Protein AF-A0A119CWR3-F1 (afdb_monomer_lite)

Sequence (182 aa):
MAMMLDLKPLQSQLKTSDAVILSRTDEEKAAHLTSKVGTGVNSVVMDWLDEPEPRQKWLYDWSHRRLGWGSSKIPPFILNKLALAAANAMARQRLARGLGLLGQGNVVVTDRLHAIILSWLGETPVFFVDNNYNKLSNFVASWLDNTPDLVHCANFSEALERAGEKMAPDSNAIPRQISTCP

Foldseek 3Di:
DLPPPPDDQLLPDAAQFAEEEEFDPDPQTQDDPPPDPPDPGGYDYDYLPPDDDDPLVVQLVVLVVLLVPPPRPDPNVVSVVSNVVSVVSSVVVSLVVLSVSLSNHQAYEYQDQVSLVSCVSSVRQYEYAYTPVCPNVVVCVVPVPPPPSYHYDPDSSRSVVVSVVVSPPPPPPDPPPPPPDD

Structure (mmCIF, N/CA/C/O backbone):
data_AF-A0A119CWR3-F1
#
_entry.id   AF-A0A119CWR3-F1
#
loop_
_atom_site.group_PDB
_atom_site.id
_atom_site.type_symbol
_atom_site.label_atom_id
_atom_site.label_alt_id
_atom_site.label_comp_id
_atom_site.label_asym_id
_atom_site.label_entity_id
_atom_site.label_seq_id
_atom_site.pdbx_PDB_ins_code
_atom_site.Cartn_x
_atom_site.Cartn_y
_atom_site.Cartn_z
_atom_site.occupancy
_atom_site.B_iso_or_equiv
_atom_site.auth_seq_id
_atom_site.auth_comp_id
_atom_site.auth_asym_id
_atom_site.auth_atom_id
_atom_site.pdbx_PDB_model_num
ATOM 1 N N . MET A 1 1 ? -11.753 11.133 -5.835 1.00 42.25 1 MET A N 1
ATOM 2 C CA . MET A 1 1 ? -10.362 11.205 -6.358 1.00 42.25 1 MET A CA 1
ATOM 3 C C . MET A 1 1 ? -9.853 9.881 -6.955 1.00 42.25 1 MET A C 1
ATOM 5 O O . MET A 1 1 ? -8.756 9.871 -7.499 1.00 42.25 1 MET A O 1
ATOM 9 N N . ALA A 1 2 ? -10.648 8.800 -6.972 1.00 37.88 2 ALA A N 1
ATOM 10 C CA . ALA A 1 2 ? -10.278 7.497 -7.548 1.00 37.88 2 ALA A CA 1
ATOM 11 C C . ALA A 1 2 ? -10.056 7.469 -9.084 1.00 37.88 2 ALA A C 1
ATOM 13 O O . ALA A 1 2 ? -9.539 6.492 -9.618 1.00 37.88 2 ALA A O 1
ATOM 14 N N . MET A 1 3 ? -10.398 8.542 -9.812 1.00 34.62 3 MET A N 1
ATOM 15 C CA . MET A 1 3 ? -10.323 8.584 -11.283 1.00 34.62 3 MET A CA 1
ATOM 16 C C . MET A 1 3 ? -8.899 8.609 -11.869 1.00 34.62 3 MET A C 1
ATOM 18 O O . MET A 1 3 ? -8.751 8.393 -13.066 1.00 34.62 3 MET A O 1
ATOM 22 N N . MET A 1 4 ? -7.849 8.863 -11.077 1.00 39.25 4 MET A N 1
ATOM 23 C CA . MET A 1 4 ? -6.503 9.101 -11.629 1.00 39.25 4 MET A CA 1
ATOM 24 C C . MET A 1 4 ? -5.652 7.833 -11.824 1.00 39.25 4 MET A C 1
ATOM 26 O O . MET A 1 4 ? -4.628 7.889 -12.500 1.00 39.25 4 MET A O 1
ATOM 30 N N . LEU A 1 5 ? -6.056 6.686 -11.267 1.00 50.47 5 LEU A N 1
ATOM 31 C CA . LEU A 1 5 ? -5.263 5.446 -11.320 1.00 50.47 5 LEU A CA 1
ATOM 32 C C . LEU A 1 5 ? -6.032 4.225 -11.857 1.00 50.47 5 LEU A C 1
ATOM 34 O O . LEU A 1 5 ? -5.493 3.123 -11.816 1.00 50.47 5 LEU A O 1
ATOM 38 N N . ASP A 1 6 ? -7.260 4.411 -12.360 1.00 54.12 6 ASP A N 1
ATOM 39 C CA . ASP A 1 6 ? -8.172 3.326 -12.785 1.00 54.12 6 ASP A CA 1
ATOM 40 C C . ASP A 1 6 ? -8.224 2.174 -11.760 1.00 54.12 6 ASP A C 1
ATOM 42 O O . ASP A 1 6 ? -8.261 0.981 -12.074 1.00 54.12 6 ASP A O 1
ATOM 46 N N . LEU A 1 7 ? -8.146 2.547 -10.480 1.00 55.16 7 LEU A N 1
ATOM 47 C CA . LEU A 1 7 ? -8.250 1.617 -9.373 1.00 55.16 7 LEU A CA 1
ATOM 48 C C . LEU A 1 7 ? -9.733 1.353 -9.182 1.00 55.16 7 LEU A C 1
ATOM 50 O O . LEU A 1 7 ? -10.480 2.251 -8.790 1.00 55.16 7 LEU A O 1
ATOM 54 N N . LYS A 1 8 ? -10.167 0.114 -9.431 1.00 56.81 8 LYS A N 1
ATOM 55 C CA . LYS A 1 8 ? -11.453 -0.324 -8.886 1.00 56.81 8 LYS A CA 1
ATOM 56 C C . LYS A 1 8 ? -11.408 -0.070 -7.377 1.00 56.81 8 LYS A C 1
ATOM 58 O O . LYS A 1 8 ? -10.441 -0.519 -6.754 1.00 56.81 8 LYS A O 1
ATOM 63 N N . PRO A 1 9 ? -12.400 0.632 -6.798 1.00 56.09 9 PRO A N 1
ATOM 64 C CA . PRO A 1 9 ? -12.434 0.875 -5.364 1.00 56.09 9 PRO A CA 1
ATOM 65 C C . PRO A 1 9 ? -12.245 -0.453 -4.641 1.00 56.09 9 PRO A C 1
ATOM 67 O O . PRO A 1 9 ? -12.913 -1.431 -4.988 1.00 56.09 9 PRO A O 1
ATOM 70 N N . LEU A 1 10 ? -11.340 -0.515 -3.666 1.00 59.47 10 LEU A N 1
ATOM 71 C CA . LEU A 1 10 ? -11.119 -1.742 -2.893 1.00 59.47 10 LEU A CA 1
ATOM 72 C C . LEU A 1 10 ? -12.418 -2.178 -2.204 1.00 59.47 10 LEU A C 1
ATOM 74 O O . LEU A 1 10 ? -12.726 -3.364 -2.158 1.00 59.47 10 LEU A O 1
ATOM 78 N N . GLN A 1 11 ? -13.256 -1.208 -1.824 1.00 56.28 11 GLN A N 1
ATOM 79 C CA . GLN A 1 11 ? -14.615 -1.442 -1.338 1.00 56.28 11 GLN A CA 1
ATOM 80 C C . GLN A 1 11 ? -15.508 -2.261 -2.291 1.00 56.28 11 GLN A C 1
ATOM 82 O O . GLN A 1 11 ? -16.433 -2.918 -1.824 1.00 56.28 11 GLN A O 1
ATOM 87 N N . SER A 1 12 ? -15.255 -2.227 -3.606 1.00 52.88 12 SER A N 1
ATOM 88 C CA . SER A 1 12 ? -16.050 -2.936 -4.623 1.00 52.88 12 SER A CA 1
ATOM 89 C C . SER A 1 12 ? -15.647 -4.402 -4.826 1.00 52.88 12 SER A C 1
ATOM 91 O O . SER A 1 12 ? -16.296 -5.113 -5.596 1.00 52.88 12 SER A O 1
ATOM 93 N N . GLN A 1 13 ? -14.573 -4.865 -4.177 1.00 64.00 13 GLN A N 1
ATOM 94 C CA . GLN A 1 13 ? -14.142 -6.261 -4.242 1.00 64.00 13 GLN A CA 1
ATOM 95 C C . GLN A 1 13 ? -14.932 -7.130 -3.251 1.00 64.00 13 GLN A C 1
ATOM 97 O O . GLN A 1 13 ? -15.384 -6.657 -2.211 1.00 64.00 13 GLN A O 1
ATOM 102 N N . LEU A 1 14 ? -15.126 -8.412 -3.589 1.00 56.09 14 LEU A N 1
ATOM 103 C CA . LEU A 1 14 ? -15.726 -9.399 -2.686 1.00 56.09 14 LEU A CA 1
ATOM 104 C C . LEU A 1 14 ? -14.810 -9.570 -1.475 1.00 56.09 14 LEU A C 1
ATOM 106 O O . LEU A 1 14 ? -13.727 -10.144 -1.584 1.00 56.09 14 LEU A O 1
ATOM 110 N N . LYS A 1 15 ? -15.261 -9.060 -0.333 1.00 70.81 15 LYS A N 1
ATOM 111 C CA . LYS A 1 15 ? -14.508 -9.106 0.914 1.00 70.81 15 LYS A CA 1
ATOM 112 C C . LYS A 1 15 ? -14.655 -10.487 1.534 1.00 70.81 15 LYS A C 1
ATOM 114 O O . LYS A 1 15 ? -15.760 -10.924 1.846 1.00 70.81 15 LYS A O 1
ATOM 119 N N . THR A 1 16 ? -13.541 -11.192 1.653 1.00 66.81 16 THR A N 1
ATOM 120 C CA . THR A 1 16 ? -13.471 -12.553 2.204 1.00 66.81 16 THR A CA 1
ATOM 121 C C . THR A 1 16 ? -13.120 -12.563 3.687 1.00 66.81 16 THR A C 1
ATOM 123 O O . THR A 1 16 ? -13.246 -13.598 4.341 1.00 66.81 16 THR A O 1
ATOM 126 N N . SER A 1 17 ? -12.656 -11.432 4.213 1.00 66.12 17 SER A N 1
ATOM 127 C CA . SER A 1 17 ? -12.153 -11.294 5.572 1.00 66.12 17 SER A CA 1
ATOM 128 C C . SER A 1 17 ? -12.621 -9.976 6.167 1.00 66.12 17 SER A C 1
ATOM 130 O O . SER A 1 17 ? -12.867 -8.997 5.460 1.00 66.12 17 SER A O 1
ATOM 132 N N . ASP A 1 18 ? -12.723 -9.942 7.486 1.00 70.06 18 ASP A N 1
ATOM 133 C CA . ASP A 1 18 ? -13.089 -8.727 8.187 1.00 70.06 18 ASP A CA 1
ATOM 134 C C . ASP A 1 18 ? -11.873 -7.797 8.193 1.00 70.06 18 ASP A C 1
ATOM 136 O O . ASP A 1 18 ? -11.901 -6.742 7.560 1.00 70.06 18 ASP A O 1
ATOM 140 N N . ALA A 1 19 ? -10.755 -8.211 8.790 1.00 71.50 19 ALA A N 1
ATOM 141 C CA . ALA A 1 19 ? -9.544 -7.393 8.871 1.00 71.50 19 ALA A CA 1
ATOM 142 C C . ALA A 1 19 ? -8.379 -8.000 8.078 1.00 71.50 19 ALA A C 1
ATOM 144 O O . ALA A 1 19 ? -8.057 -9.179 8.234 1.00 71.50 19 ALA A O 1
ATOM 145 N N . VAL A 1 20 ? -7.696 -7.178 7.277 1.00 74.06 20 VAL A N 1
ATOM 146 C CA . VAL A 1 20 ? -6.404 -7.543 6.676 1.00 74.06 20 VAL A CA 1
ATOM 147 C C . VAL A 1 20 ? -5.291 -6.899 7.488 1.00 74.06 20 VAL A C 1
ATOM 149 O O . VAL A 1 20 ? -5.207 -5.675 7.587 1.00 74.06 20 VAL A O 1
ATOM 152 N N . ILE A 1 21 ? -4.435 -7.736 8.070 1.00 75.25 21 ILE A N 1
ATOM 153 C CA . ILE A 1 21 ? -3.296 -7.307 8.877 1.00 75.25 21 ILE A CA 1
ATOM 154 C C . ILE A 1 21 ? -2.047 -7.452 8.025 1.00 75.25 21 ILE A C 1
ATOM 156 O O . ILE A 1 21 ? -1.612 -8.564 7.721 1.00 75.25 21 ILE A O 1
ATOM 160 N N . LEU A 1 22 ? -1.459 -6.317 7.663 1.00 74.38 22 LEU A N 1
ATOM 161 C CA . LEU A 1 22 ? -0.238 -6.265 6.880 1.00 74.38 22 LEU A CA 1
ATOM 162 C C . LEU A 1 22 ? 0.895 -5.693 7.729 1.00 74.38 22 LEU A C 1
ATOM 164 O O . LEU A 1 22 ? 1.093 -4.478 7.785 1.00 74.38 22 LEU A O 1
ATOM 168 N N . SER A 1 23 ? 1.607 -6.592 8.406 1.00 70.25 23 SER A N 1
ATOM 169 C CA . SER A 1 23 ? 2.742 -6.271 9.277 1.00 70.25 23 SER A CA 1
ATOM 170 C C . SER A 1 23 ? 4.060 -6.696 8.648 1.00 70.25 23 SER A C 1
ATOM 172 O O . SER A 1 23 ? 4.126 -7.740 7.994 1.00 70.25 23 SER A O 1
ATOM 174 N N . ARG A 1 24 ? 5.134 -5.962 8.925 1.00 66.44 24 ARG A N 1
ATOM 175 C CA . ARG A 1 24 ? 6.488 -6.419 8.600 1.00 66.44 24 ARG A CA 1
ATOM 176 C C . ARG A 1 24 ? 6.915 -7.625 9.445 1.00 66.44 24 ARG A C 1
ATOM 178 O O . ARG A 1 24 ? 6.521 -7.775 10.604 1.00 66.44 24 ARG A O 1
ATOM 185 N N . THR A 1 25 ? 7.736 -8.486 8.849 1.00 55.97 25 THR A N 1
ATOM 186 C CA . THR A 1 25 ? 8.348 -9.661 9.495 1.00 55.97 25 THR A CA 1
ATOM 187 C C . THR A 1 25 ? 9.816 -9.443 9.882 1.00 55.97 25 THR A C 1
ATOM 189 O O . THR A 1 25 ? 10.363 -10.260 10.618 1.00 55.97 25 THR A O 1
ATOM 192 N N . ASP A 1 26 ? 10.439 -8.350 9.429 1.00 51.78 26 ASP A N 1
ATOM 193 C CA . ASP A 1 26 ? 11.846 -8.001 9.663 1.00 51.78 26 ASP A CA 1
ATOM 194 C C . ASP A 1 26 ? 12.054 -7.099 10.901 1.00 51.78 26 ASP A C 1
ATOM 196 O O . ASP A 1 26 ? 11.101 -6.724 11.581 1.00 51.78 26 ASP A O 1
ATOM 200 N N . GLU A 1 27 ? 13.309 -6.752 11.223 1.00 42.84 27 GLU A N 1
ATOM 201 C CA . GLU A 1 27 ? 13.675 -5.992 12.439 1.00 42.84 27 GLU A CA 1
ATOM 202 C C . GLU A 1 27 ? 13.089 -4.566 12.514 1.00 42.84 27 GLU A C 1
ATOM 204 O O . GLU A 1 27 ? 13.145 -3.932 13.564 1.00 42.84 27 GLU A O 1
ATOM 209 N N . GLU A 1 28 ? 12.476 -4.061 11.437 1.00 46.62 28 GLU A N 1
ATOM 210 C CA . GLU A 1 28 ? 11.739 -2.786 11.442 1.00 46.62 28 GLU A CA 1
ATOM 211 C C . GLU A 1 28 ? 10.270 -2.936 11.902 1.00 46.62 28 GLU A C 1
ATOM 213 O O . GLU A 1 28 ? 9.482 -1.995 11.766 1.00 46.62 28 GLU A O 1
ATOM 218 N N . LYS A 1 29 ? 9.878 -4.104 12.429 1.00 52.78 29 LYS A N 1
ATOM 219 C CA . LYS A 1 29 ? 8.529 -4.380 12.942 1.00 52.78 29 LYS A CA 1
ATOM 220 C C . LYS A 1 29 ? 8.165 -3.469 14.118 1.00 52.78 29 LYS A C 1
ATOM 222 O O . LYS A 1 29 ? 8.897 -3.383 15.099 1.00 52.78 29 LYS A O 1
ATOM 227 N N . ALA A 1 30 ? 6.980 -2.859 14.057 1.00 50.72 30 ALA A N 1
ATOM 228 C CA . ALA A 1 30 ? 6.513 -1.939 15.097 1.00 50.72 30 ALA A CA 1
ATOM 229 C C . ALA A 1 30 ? 6.146 -2.628 16.436 1.00 50.72 30 ALA A C 1
ATOM 231 O O . ALA A 1 30 ? 6.327 -2.030 17.490 1.00 50.72 30 ALA A O 1
ATOM 232 N N . ALA A 1 31 ? 5.669 -3.885 16.427 1.00 52.34 31 ALA A N 1
ATOM 233 C CA . ALA A 1 31 ? 5.480 -4.722 17.626 1.00 52.34 31 ALA A CA 1
ATOM 234 C C . ALA A 1 31 ? 5.195 -6.196 17.261 1.00 52.34 31 ALA A C 1
ATOM 236 O O . ALA A 1 31 ? 4.729 -6.490 16.160 1.00 52.34 31 ALA A O 1
ATOM 237 N N . HIS A 1 32 ? 5.423 -7.143 18.182 1.00 51.72 32 HIS A N 1
ATOM 238 C CA . HIS A 1 32 ? 5.022 -8.544 17.994 1.00 51.72 32 HIS A CA 1
ATOM 239 C C . HIS A 1 32 ? 3.491 -8.670 17.904 1.00 51.72 32 HIS A C 1
ATOM 241 O O . HIS A 1 32 ? 2.779 -8.294 18.829 1.00 51.72 32 HIS A O 1
ATOM 247 N N . LEU A 1 33 ? 2.988 -9.247 16.805 1.00 53.78 33 LEU A N 1
ATOM 248 C CA . LEU A 1 33 ? 1.624 -9.773 16.738 1.00 53.78 33 LEU A CA 1
ATOM 249 C C . LEU A 1 33 ? 1.518 -10.905 17.761 1.00 53.78 33 LEU A C 1
ATOM 251 O O . LEU A 1 33 ? 2.043 -11.996 17.541 1.00 53.78 33 LEU A O 1
ATOM 255 N N . THR A 1 34 ? 0.888 -10.646 18.899 1.00 46.56 34 THR A N 1
ATOM 256 C CA . THR A 1 34 ? 0.562 -11.692 19.864 1.00 46.56 34 THR A CA 1
ATOM 257 C C . THR A 1 34 ? -0.513 -12.561 19.215 1.00 46.56 34 THR A C 1
ATOM 259 O O . THR A 1 34 ? -1.645 -12.118 19.054 1.00 46.56 34 THR A O 1
ATOM 262 N N . SER A 1 35 ? -0.150 -13.772 18.777 1.00 41.69 35 SER A N 1
ATOM 263 C CA . SER A 1 35 ? -0.924 -14.657 17.884 1.00 41.69 35 SER A CA 1
ATOM 264 C C . SER A 1 35 ? -2.310 -15.125 18.362 1.00 41.69 35 SER A C 1
ATOM 266 O O . SER A 1 35 ? -2.819 -16.114 17.845 1.00 41.69 35 SER A O 1
ATOM 268 N N . LYS A 1 36 ? -2.951 -14.469 19.329 1.00 44.88 36 LYS A N 1
ATOM 269 C CA . LYS A 1 36 ? -4.330 -14.744 19.743 1.00 44.88 36 LYS A CA 1
ATOM 270 C C . LYS A 1 36 ? -4.984 -13.469 20.272 1.00 44.88 36 LYS A C 1
ATOM 272 O O . LYS A 1 36 ? -5.146 -13.320 21.479 1.00 44.88 36 LYS A O 1
ATOM 277 N N . VAL A 1 37 ? -5.388 -12.562 19.387 1.00 45.34 37 VAL A N 1
ATOM 278 C CA . VAL A 1 37 ? -6.459 -11.625 19.751 1.00 45.34 37 VAL A CA 1
ATOM 279 C C . VAL A 1 37 ? -7.762 -12.385 19.528 1.00 45.34 37 VAL A C 1
ATOM 281 O O . VAL A 1 37 ? -8.181 -12.614 18.400 1.00 45.34 37 VAL A O 1
ATOM 284 N N . GLY A 1 38 ? -8.326 -12.894 20.623 1.00 42.75 38 GLY A N 1
ATOM 285 C CA . GLY A 1 38 ? -9.584 -13.639 20.665 1.00 42.75 38 GLY A CA 1
ATOM 286 C C . GLY A 1 38 ? -10.808 -12.747 20.475 1.00 42.75 38 GLY A C 1
ATOM 287 O O . GLY A 1 38 ? -11.730 -12.797 21.282 1.00 42.75 38 GLY A O 1
ATOM 288 N N . THR A 1 39 ? -10.820 -11.920 19.436 1.00 46.00 39 THR A N 1
ATOM 289 C CA . THR A 1 39 ? -12.020 -11.218 18.981 1.00 46.00 39 THR A CA 1
ATOM 290 C C . THR A 1 39 ? -12.606 -12.035 17.833 1.00 46.00 39 THR A C 1
ATOM 292 O O . THR A 1 39 ? -11.864 -12.573 17.018 1.00 46.00 39 THR A O 1
ATOM 295 N N . GLY A 1 40 ? -13.928 -12.210 17.778 1.00 51.81 40 GLY A N 1
ATOM 296 C CA . GLY A 1 40 ? -14.629 -13.010 16.757 1.00 51.81 40 GLY A CA 1
ATOM 297 C C . GLY A 1 40 ? -14.575 -12.434 15.333 1.00 51.81 40 GLY A C 1
ATOM 298 O O . GLY A 1 40 ? -15.556 -12.532 14.608 1.00 51.81 40 GLY A O 1
ATOM 299 N N . VAL A 1 41 ? -13.460 -11.805 14.962 1.00 57.03 41 VAL A N 1
ATOM 300 C CA . VAL A 1 41 ? -13.186 -11.107 13.707 1.00 57.03 41 VAL A CA 1
ATOM 301 C C . VAL A 1 41 ? -12.320 -12.017 12.840 1.00 57.03 41 VAL A C 1
ATOM 303 O O . VAL A 1 41 ? -11.226 -12.422 13.244 1.00 57.03 41 VAL A O 1
ATOM 306 N N . ASN A 1 42 ? -12.791 -12.348 11.637 1.00 66.50 42 ASN A N 1
ATOM 307 C CA . ASN A 1 42 ? -12.038 -13.166 10.693 1.00 66.50 42 ASN A CA 1
ATOM 308 C C . ASN A 1 42 ? -10.882 -12.335 10.111 1.00 66.50 42 ASN A C 1
ATOM 310 O O . ASN A 1 42 ? -11.071 -11.564 9.168 1.00 66.50 42 ASN A O 1
ATOM 314 N N . SER A 1 43 ? -9.696 -12.444 10.714 1.00 63.09 43 SER A N 1
ATOM 315 C CA . SER A 1 43 ? -8.513 -11.669 10.333 1.00 63.09 43 SER A CA 1
ATOM 316 C C . SER A 1 43 ? -7.504 -12.502 9.546 1.00 63.09 43 SER A C 1
ATOM 318 O O . SER A 1 43 ? -7.221 -13.652 9.885 1.00 63.09 43 SER A O 1
ATOM 320 N N . VAL A 1 44 ? -6.935 -11.910 8.493 1.00 67.94 44 VAL A N 1
ATOM 321 C CA . VAL A 1 44 ? -5.859 -12.524 7.704 1.00 67.94 44 VAL A CA 1
ATOM 322 C C . VAL A 1 44 ? -4.577 -11.737 7.921 1.00 67.94 44 VAL A C 1
ATOM 324 O O . VAL A 1 44 ? -4.484 -10.566 7.551 1.00 67.94 44 VAL A O 1
ATOM 327 N N . VAL A 1 45 ? -3.584 -12.392 8.524 1.00 68.62 45 VAL A N 1
ATOM 328 C CA . VAL A 1 45 ? -2.219 -11.868 8.641 1.00 68.62 45 VAL A CA 1
ATOM 329 C C . VAL A 1 45 ? -1.455 -12.235 7.380 1.00 68.62 45 VAL A C 1
ATOM 331 O O . VAL A 1 45 ? -1.384 -13.407 7.013 1.00 68.62 45 VAL A O 1
ATOM 334 N N . MET A 1 46 ? -0.875 -11.239 6.722 1.00 68.56 46 MET A N 1
ATOM 335 C CA . MET A 1 46 ? -0.133 -11.436 5.484 1.00 68.56 46 MET A CA 1
ATOM 336 C C . MET A 1 46 ? 1.077 -10.507 5.407 1.00 68.56 46 MET A C 1
ATOM 338 O O . MET A 1 46 ? 1.022 -9.353 5.829 1.00 68.56 46 MET A O 1
ATOM 342 N N . ASP A 1 47 ? 2.173 -11.018 4.842 1.00 69.69 47 ASP A N 1
ATOM 343 C CA . ASP A 1 47 ? 3.358 -10.225 4.530 1.00 69.69 47 ASP A CA 1
ATOM 344 C C . ASP A 1 47 ? 3.439 -9.962 3.020 1.00 69.69 47 ASP A C 1
ATOM 346 O O . ASP A 1 47 ? 3.248 -10.845 2.183 1.00 69.69 47 ASP A O 1
ATOM 350 N N . TRP A 1 48 ? 3.743 -8.718 2.659 1.00 67.56 48 TRP A N 1
ATOM 351 C CA . TRP A 1 48 ? 3.900 -8.300 1.268 1.00 67.56 48 TRP A CA 1
ATOM 352 C C . TRP A 1 48 ? 5.144 -8.918 0.610 1.00 67.56 48 TRP A C 1
ATOM 354 O O . TRP A 1 48 ? 5.185 -9.018 -0.618 1.00 67.56 48 TRP A O 1
ATOM 364 N N . LEU A 1 49 ? 6.154 -9.301 1.404 1.00 60.91 49 LEU A N 1
ATOM 365 C CA . LEU A 1 49 ? 7.457 -9.786 0.926 1.00 60.91 49 LEU A CA 1
ATOM 366 C C . LEU A 1 49 ? 7.436 -11.194 0.319 1.00 60.91 49 LEU A C 1
ATOM 368 O O . LEU A 1 49 ? 8.309 -11.489 -0.495 1.00 60.91 49 LEU A O 1
ATOM 372 N N . ASP A 1 50 ? 6.434 -12.022 0.621 1.00 62.75 50 ASP A N 1
ATOM 373 C CA . ASP A 1 50 ? 6.287 -13.338 -0.009 1.00 62.75 50 ASP A CA 1
ATOM 374 C C . ASP A 1 50 ? 5.789 -13.174 -1.453 1.00 62.75 50 ASP A C 1
ATOM 376 O O . ASP A 1 50 ? 4.591 -13.248 -1.737 1.00 62.75 50 ASP A O 1
ATOM 380 N N . GLU A 1 51 ? 6.690 -12.851 -2.386 1.00 63.31 51 GLU A N 1
ATOM 381 C CA . GLU A 1 51 ? 6.405 -12.675 -3.814 1.00 63.31 51 GLU A CA 1
ATOM 382 C C . GLU A 1 51 ? 6.770 -13.937 -4.622 1.00 63.31 51 GLU A C 1
ATOM 384 O O . GLU A 1 51 ? 7.936 -14.329 -4.651 1.00 63.31 51 GLU A O 1
ATOM 389 N N . PRO A 1 52 ? 5.816 -14.567 -5.339 1.00 64.25 52 PRO A N 1
ATOM 390 C CA . PRO A 1 52 ? 6.160 -15.558 -6.345 1.00 64.25 52 PRO A CA 1
ATOM 391 C C . PRO A 1 52 ? 6.835 -14.860 -7.528 1.00 64.25 52 PRO A C 1
ATOM 393 O O . PRO A 1 52 ? 6.393 -13.798 -7.967 1.00 64.25 52 PRO A O 1
ATOM 396 N N . GLU A 1 53 ? 7.885 -15.485 -8.060 1.00 66.50 53 GLU A N 1
ATOM 397 C CA . GLU A 1 53 ? 8.714 -14.941 -9.137 1.00 66.50 53 GLU A CA 1
ATOM 398 C C . GLU A 1 53 ? 7.876 -14.307 -10.275 1.00 66.50 53 GLU A C 1
ATOM 400 O O . GLU A 1 53 ? 7.059 -14.998 -10.902 1.00 66.50 53 GLU A O 1
ATOM 405 N N . PRO A 1 54 ? 8.039 -12.997 -10.567 1.00 67.38 54 PRO A N 1
ATOM 406 C CA . PRO A 1 54 ? 7.268 -12.324 -11.606 1.00 67.38 54 PRO A CA 1
ATOM 407 C C . PRO A 1 54 ? 7.477 -12.979 -12.972 1.00 67.38 54 PRO A C 1
ATOM 409 O O . PRO A 1 54 ? 8.607 -13.255 -13.382 1.00 67.38 54 PRO A O 1
ATOM 412 N N . ARG A 1 55 ? 6.397 -13.146 -13.747 1.00 69.00 55 ARG A N 1
ATOM 413 C CA . ARG A 1 55 ? 6.449 -13.844 -15.048 1.00 69.00 55 ARG A CA 1
ATOM 414 C C . ARG A 1 55 ? 7.414 -13.199 -16.044 1.00 69.00 55 ARG A C 1
ATOM 416 O O . ARG A 1 55 ? 7.922 -13.895 -16.916 1.00 69.00 55 ARG A O 1
ATOM 423 N N . GLN A 1 56 ? 7.652 -11.888 -15.944 1.00 75.19 56 GLN A N 1
ATOM 424 C CA . GLN A 1 56 ? 8.560 -11.155 -16.836 1.00 75.19 56 GLN A CA 1
ATOM 425 C C . GLN A 1 56 ? 9.958 -10.906 -16.246 1.00 75.19 56 GLN A C 1
ATOM 427 O O . GLN A 1 56 ? 10.765 -10.243 -16.901 1.00 75.19 56 GLN A O 1
ATOM 432 N N . LYS A 1 57 ? 10.285 -11.442 -15.059 1.00 76.31 57 LYS A N 1
ATOM 433 C CA . LYS A 1 57 ? 11.610 -11.255 -14.441 1.00 76.31 57 LYS A CA 1
ATOM 434 C C . LYS A 1 57 ? 12.734 -11.768 -15.340 1.00 76.31 57 LYS A C 1
ATOM 436 O O . LYS A 1 57 ? 13.715 -11.066 -15.552 1.00 76.31 57 LYS A O 1
ATOM 441 N N . TRP A 1 58 ? 12.530 -12.921 -15.981 1.00 79.31 58 TRP A N 1
ATOM 442 C CA . TRP A 1 58 ? 13.496 -13.481 -16.932 1.00 79.31 58 TRP A CA 1
ATOM 443 C C . TRP A 1 58 ? 13.821 -12.516 -18.085 1.00 79.31 58 TRP A C 1
ATOM 445 O O . TRP A 1 58 ? 14.963 -12.458 -18.531 1.00 79.31 58 TRP A O 1
ATOM 455 N N . LEU A 1 59 ? 12.834 -11.745 -18.564 1.00 73.81 59 LEU A N 1
ATOM 456 C CA . LEU A 1 59 ? 13.002 -10.802 -19.670 1.00 73.81 59 LEU A CA 1
ATOM 457 C C . LEU A 1 59 ? 13.761 -9.552 -19.211 1.00 73.81 59 LEU A C 1
ATOM 459 O O . LEU A 1 59 ? 14.632 -9.055 -19.929 1.00 73.81 59 LEU A O 1
ATOM 463 N N . TYR A 1 60 ? 13.460 -9.074 -18.001 1.00 78.31 60 TYR A N 1
ATOM 464 C CA . TYR A 1 60 ? 14.201 -7.994 -17.356 1.00 78.31 60 TYR A CA 1
ATOM 465 C C . TYR A 1 60 ? 15.675 -8.382 -17.152 1.00 78.31 60 TYR A C 1
ATOM 467 O O . TYR A 1 60 ? 16.560 -7.672 -17.637 1.00 78.31 60 TYR A O 1
ATOM 475 N N . ASP A 1 61 ? 15.937 -9.551 -16.565 1.00 79.88 61 ASP A N 1
ATOM 476 C CA . ASP A 1 61 ? 17.288 -10.061 -16.306 1.00 79.88 61 ASP A CA 1
ATOM 477 C C . ASP A 1 61 ? 18.065 -10.320 -17.605 1.00 79.88 61 ASP A C 1
ATOM 479 O O . ASP A 1 61 ? 19.238 -9.957 -17.726 1.00 79.88 61 ASP A O 1
ATOM 483 N N . TRP A 1 62 ? 17.407 -10.894 -18.619 1.00 81.25 62 TRP A N 1
ATOM 484 C CA . TRP A 1 62 ? 17.995 -11.115 -19.942 1.00 81.25 62 TRP A CA 1
ATOM 485 C C . TRP A 1 62 ? 18.409 -9.800 -20.617 1.00 81.25 62 TRP A C 1
ATOM 487 O O . TRP A 1 62 ? 19.513 -9.705 -21.164 1.00 81.25 62 TRP A O 1
ATOM 497 N N . SER A 1 63 ? 17.552 -8.774 -20.554 1.00 71.75 63 SER A N 1
ATOM 498 C CA . SER A 1 63 ? 17.821 -7.468 -21.168 1.00 71.75 63 SER A CA 1
ATOM 499 C C . SER A 1 63 ? 18.988 -6.736 -20.494 1.00 71.75 63 SER A C 1
ATOM 501 O O . SER A 1 63 ? 19.887 -6.263 -21.192 1.00 71.75 63 SER A O 1
ATOM 503 N N . HIS A 1 64 ? 19.04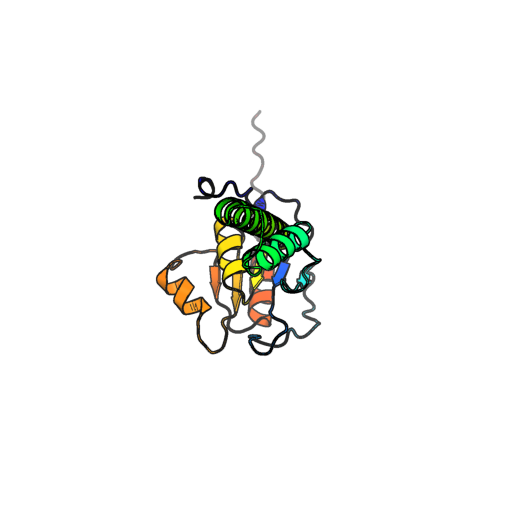5 -6.732 -19.156 1.00 74.62 64 HIS A N 1
ATOM 504 C CA . HIS A 1 64 ? 20.142 -6.128 -18.393 1.00 74.62 64 HIS A CA 1
ATOM 505 C C . HIS A 1 64 ? 21.462 -6.872 -18.597 1.00 74.62 64 HIS A C 1
ATOM 507 O O . HIS A 1 64 ? 22.498 -6.245 -18.822 1.00 74.62 64 HIS A O 1
ATOM 513 N N . ARG A 1 65 ? 21.435 -8.211 -18.609 1.00 78.75 65 ARG A N 1
ATOM 514 C CA . ARG A 1 65 ? 22.635 -9.018 -18.862 1.00 78.75 65 ARG A CA 1
ATOM 515 C C . ARG A 1 65 ? 23.222 -8.747 -20.252 1.00 78.75 65 ARG A C 1
ATOM 517 O O . ARG A 1 65 ? 24.440 -8.722 -20.400 1.00 78.75 65 ARG A O 1
ATOM 524 N N . ARG A 1 66 ? 22.384 -8.499 -21.266 1.00 75.31 66 ARG A N 1
ATOM 525 C CA . ARG A 1 66 ? 22.854 -8.122 -22.611 1.00 75.31 66 ARG A CA 1
ATOM 526 C C . ARG A 1 66 ? 23.319 -6.675 -22.729 1.00 75.31 66 ARG A C 1
ATOM 528 O O . ARG A 1 66 ? 24.253 -6.437 -23.490 1.00 75.31 66 ARG A O 1
ATOM 535 N N . LEU A 1 67 ? 22.710 -5.740 -22.001 1.00 73.62 67 LEU A N 1
ATOM 536 C CA . LEU A 1 67 ? 23.186 -4.354 -21.917 1.00 73.62 67 LEU A CA 1
ATOM 537 C C . LEU A 1 67 ? 24.602 -4.278 -21.330 1.00 73.62 67 LEU A C 1
ATOM 539 O O . LEU A 1 67 ? 25.411 -3.489 -21.803 1.00 73.62 67 LEU A O 1
ATOM 543 N N . GLY A 1 68 ? 24.918 -5.138 -20.355 1.00 69.56 68 GLY A N 1
ATOM 544 C CA . GLY A 1 68 ? 26.263 -5.253 -19.781 1.00 69.56 68 GLY A CA 1
ATOM 545 C C . GLY A 1 68 ? 27.303 -5.898 -20.708 1.00 69.56 68 GLY A C 1
ATOM 546 O O . GLY A 1 68 ? 28.502 -5.771 -20.470 1.00 69.56 68 GLY A O 1
ATOM 547 N N . TRP A 1 69 ? 26.876 -6.565 -21.785 1.00 72.25 69 TRP A N 1
ATOM 548 C CA . TRP A 1 69 ? 27.782 -7.123 -22.788 1.00 72.25 69 TRP A CA 1
ATOM 549 C C . TRP A 1 69 ? 28.067 -6.074 -23.867 1.00 72.25 69 TRP A C 1
ATOM 551 O O . TRP A 1 69 ? 27.261 -5.865 -24.774 1.00 72.25 69 TRP A O 1
ATOM 561 N N . GLY A 1 70 ? 29.256 -5.464 -23.825 1.00 59.19 70 GLY A N 1
ATOM 562 C CA . GLY A 1 70 ? 29.715 -4.448 -24.790 1.00 59.19 70 GLY A CA 1
ATOM 563 C C . GLY A 1 70 ? 29.820 -4.901 -26.261 1.00 59.19 70 GLY A C 1
ATOM 564 O O . GLY A 1 70 ? 30.275 -4.135 -27.100 1.00 59.19 70 GLY A O 1
ATOM 565 N N . SER A 1 71 ? 29.403 -6.131 -26.585 1.00 61.28 71 SER A N 1
ATOM 566 C CA . SER A 1 71 ? 29.408 -6.739 -27.927 1.00 61.28 71 SER A CA 1
ATOM 567 C C . SER A 1 71 ? 28.002 -7.147 -28.414 1.00 61.28 71 SER A C 1
ATOM 569 O O . SER A 1 71 ? 27.843 -7.829 -29.428 1.00 61.28 71 SER A O 1
ATOM 571 N N . SER A 1 72 ? 26.938 -6.757 -27.705 1.00 66.75 72 SER A N 1
ATOM 572 C CA . SER A 1 72 ? 25.572 -7.075 -28.129 1.00 66.75 72 SER A CA 1
ATOM 573 C C . SER A 1 72 ? 25.261 -6.483 -29.512 1.00 66.75 72 SER A C 1
ATOM 575 O O . SER A 1 72 ? 25.265 -5.272 -29.698 1.00 66.75 72 SER A O 1
ATOM 577 N N . LYS A 1 73 ? 24.894 -7.339 -30.480 1.00 75.56 73 LYS A N 1
ATOM 578 C CA . LYS A 1 73 ? 24.444 -6.929 -31.832 1.00 75.56 73 LYS A CA 1
ATOM 579 C C . LYS A 1 73 ? 23.111 -6.162 -31.838 1.00 75.56 73 LYS A C 1
ATOM 581 O O . LYS A 1 73 ? 22.662 -5.716 -32.888 1.00 75.56 73 LYS A O 1
ATOM 586 N N . ILE A 1 74 ? 22.446 -6.064 -30.687 1.00 78.50 74 ILE A N 1
ATOM 587 C CA . ILE A 1 74 ? 21.170 -5.368 -30.530 1.00 78.50 74 ILE A CA 1
ATOM 588 C C . ILE A 1 74 ? 21.456 -3.954 -30.012 1.00 78.50 74 ILE A C 1
ATOM 590 O O . ILE A 1 74 ? 22.117 -3.831 -28.979 1.00 78.50 74 ILE A O 1
ATOM 594 N N . PRO A 1 75 ? 20.925 -2.903 -30.662 1.00 83.19 75 PRO A N 1
ATOM 595 C CA . PRO A 1 75 ? 21.058 -1.533 -30.187 1.00 83.19 75 PRO A CA 1
ATOM 596 C C . PRO A 1 75 ? 20.623 -1.367 -28.714 1.00 83.19 75 PRO A C 1
ATOM 598 O O . PRO A 1 75 ? 19.524 -1.814 -28.358 1.00 83.19 75 PRO A O 1
ATOM 601 N N . PRO A 1 76 ? 21.407 -0.667 -27.868 1.00 81.25 76 PRO A N 1
ATOM 602 C CA . PRO A 1 76 ? 21.121 -0.499 -26.436 1.00 81.25 76 PRO A CA 1
ATOM 603 C C . PRO A 1 76 ? 19.743 0.103 -26.148 1.00 81.25 76 PRO A C 1
ATOM 605 O O . PRO A 1 76 ? 19.068 -0.285 -25.201 1.00 81.25 76 PRO A O 1
ATOM 608 N N . PHE A 1 77 ? 19.276 1.012 -27.006 1.00 85.06 77 PHE A N 1
ATOM 609 C CA . PHE A 1 77 ? 17.949 1.623 -2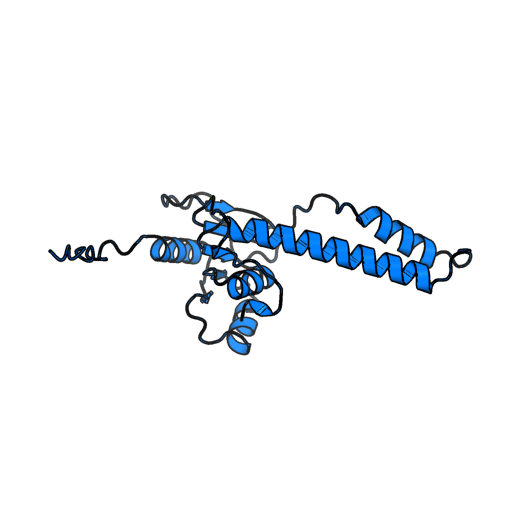6.908 1.00 85.06 77 PHE A CA 1
ATOM 610 C C . PHE A 1 77 ? 16.803 0.598 -26.941 1.00 85.06 77 PHE A C 1
ATOM 612 O O . PHE A 1 77 ? 15.831 0.740 -26.199 1.00 85.06 77 PHE A O 1
ATOM 619 N N . ILE A 1 78 ? 16.912 -0.447 -27.769 1.00 86.31 78 ILE A N 1
ATOM 620 C CA . ILE A 1 78 ? 15.886 -1.494 -27.859 1.00 86.31 78 ILE A CA 1
ATOM 621 C C . ILE A 1 78 ? 15.876 -2.313 -26.567 1.00 86.31 78 ILE A C 1
ATOM 623 O O . ILE A 1 78 ? 14.811 -2.570 -26.009 1.00 86.31 78 ILE A O 1
ATOM 627 N N . LEU A 1 79 ? 17.058 -2.669 -26.058 1.00 83.88 79 LEU A N 1
ATOM 628 C CA . LEU A 1 79 ? 17.194 -3.400 -24.798 1.00 83.88 79 LEU A CA 1
ATOM 629 C C . LEU A 1 79 ? 16.672 -2.582 -23.608 1.00 83.88 79 LEU A C 1
ATOM 631 O O . LEU A 1 79 ? 15.930 -3.123 -22.796 1.00 83.88 79 LEU A O 1
ATOM 635 N N . ASN A 1 80 ? 16.959 -1.279 -23.551 1.00 84.06 80 ASN A N 1
ATOM 636 C CA . ASN A 1 80 ? 16.419 -0.375 -22.531 1.00 84.06 80 ASN A CA 1
ATOM 637 C C . ASN A 1 80 ? 14.890 -0.282 -22.594 1.00 84.06 80 ASN A C 1
ATOM 639 O O . ASN A 1 80 ? 14.228 -0.325 -21.560 1.00 84.06 80 ASN A O 1
ATOM 643 N N . LYS A 1 81 ? 14.306 -0.199 -23.798 1.00 87.88 81 LYS A N 1
ATOM 644 C CA . LYS A 1 81 ? 12.845 -0.220 -23.963 1.00 87.88 81 LYS A CA 1
ATOM 645 C C . LYS A 1 81 ? 12.227 -1.523 -23.463 1.00 87.88 81 LYS A C 1
ATOM 647 O O . LYS A 1 81 ? 11.195 -1.480 -22.799 1.00 87.88 81 LYS A O 1
ATOM 652 N N . LEU A 1 82 ? 12.852 -2.663 -23.756 1.00 85.56 82 LEU A N 1
ATOM 653 C CA . LEU A 1 82 ? 12.399 -3.969 -23.270 1.00 85.56 82 LEU A CA 1
ATOM 654 C C . LEU A 1 82 ? 12.527 -4.082 -21.749 1.00 85.56 82 LEU A C 1
ATOM 656 O O . LEU A 1 82 ? 11.583 -4.523 -21.098 1.00 85.56 82 LEU A O 1
ATOM 660 N N . ALA A 1 83 ? 13.646 -3.631 -21.183 1.00 82.00 83 ALA A N 1
ATOM 661 C CA . ALA A 1 83 ? 13.868 -3.594 -19.743 1.00 82.00 83 ALA A CA 1
ATOM 662 C C . ALA A 1 83 ? 12.809 -2.737 -19.035 1.00 82.00 83 ALA A C 1
ATOM 664 O O . ALA A 1 83 ? 12.206 -3.177 -18.058 1.00 82.00 83 ALA A O 1
ATOM 665 N N . LEU A 1 84 ? 12.528 -1.544 -19.569 1.00 85.75 84 LEU A N 1
ATOM 666 C CA . LEU A 1 84 ? 11.501 -0.643 -19.049 1.00 85.75 84 LEU A CA 1
ATOM 667 C C . LEU A 1 84 ? 10.098 -1.250 -19.167 1.00 85.75 84 LEU A C 1
ATOM 669 O O . LEU A 1 84 ? 9.312 -1.179 -18.226 1.00 85.75 84 LEU A O 1
ATOM 673 N N . ALA A 1 85 ? 9.776 -1.876 -20.300 1.00 83.75 85 ALA A N 1
ATOM 674 C CA . ALA A 1 85 ? 8.496 -2.551 -20.490 1.00 83.75 85 ALA A CA 1
ATOM 675 C C . ALA A 1 85 ? 8.318 -3.721 -19.509 1.00 83.75 85 ALA A C 1
ATOM 677 O O . ALA A 1 85 ? 7.254 -3.851 -18.904 1.00 83.75 85 ALA A O 1
ATOM 678 N N . ALA A 1 86 ? 9.361 -4.530 -19.305 1.00 79.06 86 ALA A N 1
ATOM 679 C CA . ALA A 1 86 ? 9.356 -5.621 -18.335 1.00 79.06 86 ALA A CA 1
ATOM 680 C C . ALA A 1 86 ? 9.215 -5.095 -16.898 1.00 79.06 86 ALA A C 1
ATOM 682 O O . ALA A 1 86 ? 8.389 -5.605 -16.145 1.00 79.06 86 ALA A O 1
ATOM 683 N N . ALA A 1 87 ? 9.941 -4.032 -16.535 1.00 77.44 87 ALA A N 1
ATOM 684 C CA . ALA A 1 87 ? 9.823 -3.383 -15.230 1.00 77.44 87 ALA A CA 1
ATOM 685 C C . ALA A 1 87 ? 8.404 -2.848 -14.980 1.00 77.44 87 ALA A C 1
ATOM 687 O O . ALA A 1 87 ? 7.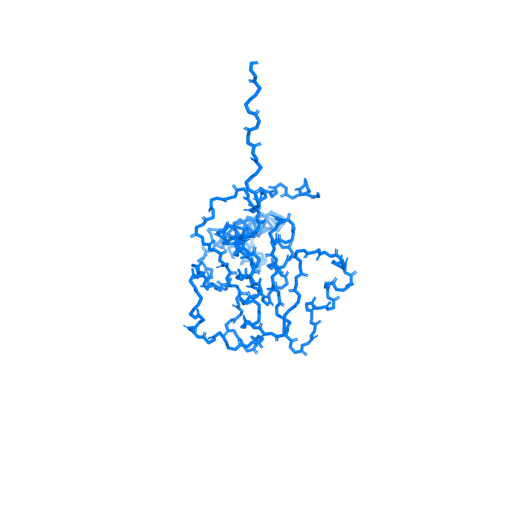823 -3.113 -13.930 1.00 77.44 87 ALA A O 1
ATOM 688 N N . ASN A 1 88 ? 7.806 -2.175 -15.968 1.00 83.62 88 ASN A N 1
ATOM 689 C CA . ASN A 1 88 ? 6.428 -1.690 -15.888 1.00 83.62 88 ASN A CA 1
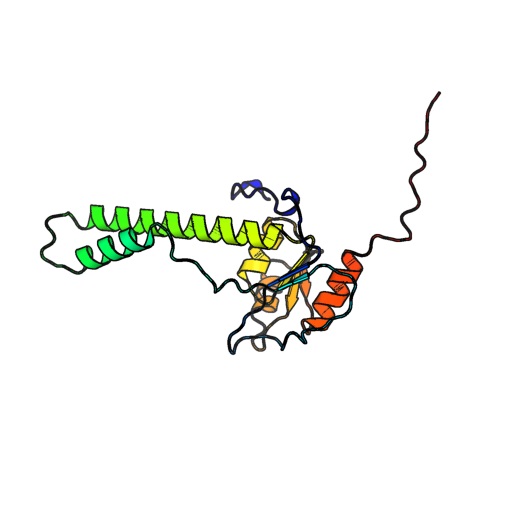ATOM 690 C C . ASN A 1 88 ? 5.412 -2.834 -15.771 1.00 83.62 88 ASN A C 1
ATOM 692 O O . ASN A 1 88 ? 4.450 -2.727 -15.011 1.00 83.62 88 ASN A O 1
ATOM 696 N N . ALA A 1 89 ? 5.614 -3.935 -16.498 1.00 80.06 89 ALA A N 1
ATOM 697 C CA . ALA A 1 89 ? 4.756 -5.113 -16.394 1.00 80.06 89 ALA A CA 1
ATOM 698 C C . ALA A 1 89 ? 4.823 -5.736 -14.990 1.00 80.06 89 ALA A C 1
ATOM 700 O O . ALA A 1 89 ? 3.779 -5.999 -14.391 1.00 80.06 89 ALA A O 1
ATOM 701 N N . MET A 1 90 ? 6.029 -5.878 -14.430 1.00 81.38 90 MET A N 1
ATOM 702 C CA . MET A 1 90 ? 6.222 -6.357 -13.058 1.00 81.38 90 MET A CA 1
ATOM 703 C C . MET A 1 90 ? 5.598 -5.405 -12.030 1.00 81.38 90 MET A C 1
ATOM 705 O O . MET A 1 90 ? 4.911 -5.856 -11.118 1.00 81.38 90 MET A O 1
ATOM 709 N N . ALA A 1 91 ? 5.775 -4.090 -12.191 1.00 82.38 91 ALA A N 1
ATOM 710 C CA . ALA A 1 91 ? 5.175 -3.089 -11.310 1.00 82.38 91 ALA A CA 1
ATOM 711 C C . ALA A 1 91 ? 3.639 -3.169 -11.314 1.00 82.38 91 ALA A C 1
ATOM 713 O O . ALA A 1 91 ? 3.018 -3.163 -10.252 1.00 82.38 91 ALA A O 1
ATOM 714 N N . ARG A 1 92 ? 3.021 -3.328 -12.492 1.00 82.50 92 ARG A N 1
ATOM 715 C CA . ARG A 1 92 ? 1.566 -3.522 -12.621 1.00 82.50 92 ARG A CA 1
ATOM 716 C C . ARG A 1 92 ? 1.095 -4.822 -11.977 1.00 82.50 92 ARG A C 1
ATOM 718 O O . ARG A 1 92 ? 0.080 -4.811 -11.289 1.00 82.50 92 ARG A O 1
ATOM 725 N N . GLN A 1 93 ? 1.827 -5.921 -12.163 1.00 81.06 93 GLN A N 1
ATOM 726 C CA . GLN A 1 93 ? 1.504 -7.200 -11.525 1.00 81.06 93 GLN A CA 1
ATOM 727 C C . GLN A 1 93 ? 1.550 -7.083 -9.993 1.00 81.06 93 GLN A C 1
ATOM 729 O O . GLN A 1 93 ? 0.634 -7.545 -9.313 1.00 81.06 93 GLN A O 1
ATOM 734 N N . ARG A 1 94 ? 2.578 -6.419 -9.452 1.00 82.38 94 ARG A N 1
ATOM 735 C CA . ARG A 1 94 ? 2.735 -6.159 -8.012 1.00 82.38 94 ARG A CA 1
ATOM 736 C C . ARG A 1 94 ? 1.624 -5.290 -7.452 1.00 82.38 94 ARG A C 1
ATOM 738 O O . ARG A 1 94 ? 1.075 -5.616 -6.404 1.00 82.38 94 ARG A O 1
ATOM 745 N N . LEU A 1 95 ? 1.278 -4.218 -8.160 1.00 84.06 95 LEU A N 1
ATOM 746 C CA . LEU A 1 95 ? 0.184 -3.334 -7.776 1.00 84.06 95 LEU A CA 1
ATOM 747 C C . LEU A 1 95 ? -1.148 -4.091 -7.756 1.00 84.06 95 LEU A C 1
ATOM 749 O O . LEU A 1 95 ? -1.846 -4.061 -6.750 1.00 84.06 95 LEU A O 1
ATOM 753 N N . ALA A 1 96 ? -1.469 -4.821 -8.827 1.00 82.50 96 ALA A N 1
ATOM 754 C CA . ALA A 1 96 ? -2.701 -5.601 -8.918 1.00 82.50 96 ALA A CA 1
ATOM 755 C C . ALA A 1 96 ? -2.803 -6.649 -7.801 1.00 82.50 96 ALA A C 1
ATOM 757 O O . ALA A 1 96 ? -3.863 -6.808 -7.199 1.00 82.50 96 ALA A O 1
ATOM 758 N N . ARG A 1 97 ? -1.691 -7.323 -7.482 1.00 82.62 97 ARG A N 1
ATOM 759 C CA . ARG A 1 97 ? -1.622 -8.252 -6.351 1.00 82.62 97 ARG A CA 1
ATOM 760 C C . ARG A 1 97 ? -1.865 -7.541 -5.026 1.00 82.62 97 ARG A C 1
ATOM 762 O O . ARG A 1 97 ? -2.697 -7.990 -4.253 1.00 82.62 97 ARG A O 1
ATOM 769 N N . GLY A 1 98 ? -1.145 -6.452 -4.775 1.00 82.31 98 GLY A N 1
ATOM 770 C CA . GLY A 1 98 ? -1.268 -5.667 -3.552 1.00 82.31 98 GLY A CA 1
ATOM 771 C C . GLY A 1 98 ? -2.697 -5.200 -3.304 1.00 82.31 98 GLY A C 1
ATOM 772 O O . GLY A 1 98 ? -3.231 -5.390 -2.219 1.00 82.31 98 GLY A O 1
ATOM 773 N N . LEU A 1 99 ? -3.348 -4.680 -4.342 1.00 83.94 99 LEU A N 1
ATOM 774 C CA . LEU A 1 99 ? -4.758 -4.300 -4.292 1.00 83.94 99 LEU A CA 1
ATOM 775 C C . LEU A 1 99 ? -5.664 -5.503 -4.030 1.00 83.94 99 LEU A C 1
ATOM 777 O O . LEU A 1 99 ? -6.547 -5.416 -3.192 1.00 83.94 99 LEU A O 1
ATOM 781 N N . GLY A 1 100 ? -5.427 -6.635 -4.698 1.00 80.88 100 GLY A N 1
ATOM 782 C CA . GLY A 1 100 ? -6.194 -7.860 -4.465 1.00 80.88 100 GLY A CA 1
ATOM 783 C C . GLY A 1 100 ? -6.006 -8.463 -3.070 1.00 80.88 100 GLY A C 1
ATOM 784 O O . GLY A 1 100 ? -6.871 -9.203 -2.619 1.00 80.88 100 GLY A O 1
ATOM 785 N N . LEU A 1 101 ? -4.898 -8.169 -2.383 1.00 81.19 101 LEU A N 1
ATOM 786 C CA . LEU A 1 101 ? -4.683 -8.540 -0.982 1.00 81.19 101 LEU A CA 1
ATOM 787 C C . LEU A 1 101 ? -5.412 -7.572 -0.044 1.00 81.19 101 LEU A C 1
ATOM 789 O O . LEU A 1 101 ? -6.172 -8.005 0.815 1.00 81.19 101 LEU A O 1
ATOM 793 N N . LEU A 1 102 ? -5.233 -6.263 -0.244 1.00 83.19 102 LEU A N 1
ATOM 794 C CA . LEU A 1 102 ? -5.873 -5.230 0.577 1.00 83.19 102 LEU A CA 1
ATOM 795 C C . LEU A 1 102 ? -7.404 -5.258 0.459 1.00 83.19 102 LEU A C 1
ATOM 797 O O . LEU A 1 102 ? -8.100 -5.055 1.448 1.00 83.19 102 LEU A O 1
ATOM 801 N N . GLY A 1 103 ? -7.934 -5.558 -0.728 1.00 80.38 103 GLY A N 1
ATOM 802 C CA . GLY A 1 103 ? -9.373 -5.604 -0.996 1.00 80.38 103 GLY A CA 1
ATOM 803 C C . GLY A 1 103 ? -10.097 -6.825 -0.428 1.00 80.38 103 GLY A C 1
ATOM 804 O O . GLY A 1 103 ? -11.320 -6.892 -0.510 1.00 80.38 103 GLY A O 1
ATOM 805 N N . GLN A 1 104 ? -9.381 -7.783 0.172 1.00 79.50 104 GLN A N 1
ATOM 806 C CA . GLN A 1 104 ? -10.008 -8.904 0.884 1.00 79.50 104 GLN A CA 1
ATOM 807 C C . GLN A 1 104 ? -10.647 -8.470 2.206 1.00 79.50 104 GLN A C 1
ATOM 809 O O . GLN A 1 104 ? -11.551 -9.157 2.681 1.00 79.50 104 GLN A O 1
ATOM 814 N N . GLY A 1 105 ? -10.176 -7.361 2.788 1.00 79.12 105 GLY A N 1
ATOM 815 C CA . GLY A 1 105 ? -10.594 -6.854 4.092 1.00 79.12 105 GLY A CA 1
ATOM 816 C C . GLY A 1 105 ? -11.651 -5.757 4.020 1.00 79.12 105 GLY A C 1
ATOM 817 O O . GLY A 1 105 ? -11.693 -4.948 3.092 1.00 79.12 105 GLY A O 1
ATOM 818 N N . ASN A 1 106 ? -12.482 -5.677 5.056 1.00 81.38 106 ASN A N 1
ATOM 819 C CA . ASN A 1 106 ? -13.310 -4.505 5.331 1.00 81.38 106 ASN A CA 1
ATOM 820 C C . ASN A 1 106 ? -12.493 -3.325 5.860 1.00 81.38 106 ASN A C 1
ATOM 822 O O . ASN A 1 106 ? -12.815 -2.184 5.530 1.00 81.38 106 ASN A O 1
ATOM 826 N N . VAL A 1 107 ? -11.446 -3.606 6.637 1.00 86.88 107 VAL A N 1
ATOM 827 C CA . VAL A 1 107 ? -10.469 -2.617 7.106 1.00 86.88 107 VAL A CA 1
ATOM 828 C C . VAL A 1 107 ? -9.054 -3.170 6.979 1.00 86.88 107 VAL A C 1
ATOM 830 O O . VAL A 1 107 ? -8.842 -4.388 6.929 1.00 86.88 107 VAL A O 1
ATOM 833 N N . VAL A 1 108 ? -8.082 -2.264 6.964 1.00 88.50 108 VAL A N 1
ATOM 834 C CA . VAL A 1 108 ? -6.660 -2.587 6.858 1.00 88.50 108 VAL A CA 1
ATOM 835 C C . VAL A 1 108 ? -5.945 -2.151 8.129 1.00 88.50 108 VAL A C 1
ATOM 837 O O . VAL A 1 108 ? -6.061 -1.006 8.552 1.00 88.50 108 VAL A O 1
ATOM 840 N N . VAL A 1 109 ? -5.170 -3.053 8.725 1.00 88.62 109 VAL A N 1
ATOM 841 C CA . VAL A 1 109 ? -4.279 -2.753 9.851 1.00 88.62 109 VAL A CA 1
ATOM 842 C C . VAL A 1 109 ? -2.842 -2.905 9.368 1.00 88.62 109 VAL A C 1
ATOM 844 O O . VAL A 1 109 ? -2.471 -3.985 8.908 1.00 88.62 109 VAL A O 1
ATOM 847 N N . THR A 1 110 ? -2.020 -1.853 9.417 1.00 88.88 110 THR A N 1
ATOM 848 C CA . THR A 1 110 ? -0.683 -1.916 8.795 1.00 88.88 110 THR A CA 1
ATOM 849 C C . THR A 1 110 ? 0.380 -1.001 9.400 1.00 88.88 110 THR A C 1
ATOM 851 O O . THR A 1 110 ? 0.090 0.067 9.916 1.00 88.88 110 THR A O 1
ATOM 854 N N . ASP A 1 111 ? 1.644 -1.394 9.265 1.00 87.44 111 ASP A N 1
ATOM 855 C CA . ASP A 1 111 ? 2.833 -0.569 9.518 1.00 87.44 111 ASP A CA 1
ATOM 856 C C . ASP A 1 111 ? 3.551 -0.148 8.215 1.00 87.44 111 ASP A C 1
ATOM 858 O O . ASP A 1 111 ? 4.677 0.359 8.228 1.00 87.44 111 ASP A O 1
ATOM 862 N N . ARG A 1 112 ? 2.929 -0.371 7.049 1.00 84.94 112 ARG A N 1
ATOM 863 C CA . ARG A 1 112 ? 3.533 -0.088 5.743 1.00 84.94 112 ARG A CA 1
ATOM 864 C C . ARG A 1 112 ? 2.912 1.132 5.080 1.00 84.94 112 ARG A C 1
ATOM 866 O O . ARG A 1 112 ? 1.743 1.127 4.709 1.00 84.94 112 ARG A O 1
ATOM 873 N N . LEU A 1 113 ? 3.755 2.117 4.763 1.00 87.12 113 LEU A N 1
ATOM 874 C CA . LEU A 1 113 ? 3.359 3.347 4.065 1.00 87.12 113 LEU A CA 1
ATOM 875 C C . LEU A 1 113 ? 2.553 3.091 2.780 1.00 87.12 113 LEU A C 1
ATOM 877 O O . LEU A 1 113 ? 1.517 3.706 2.556 1.00 87.12 113 LEU A O 1
ATOM 881 N N . HIS A 1 114 ? 3.003 2.165 1.932 1.00 87.12 114 HIS A N 1
ATOM 882 C CA . HIS A 1 114 ? 2.310 1.873 0.674 1.00 87.12 114 HIS A CA 1
ATOM 883 C C . HIS A 1 114 ? 0.922 1.258 0.892 1.00 87.12 114 HIS A C 1
ATOM 885 O O . HIS A 1 114 ? 0.018 1.525 0.106 1.00 87.12 114 HIS A O 1
ATOM 891 N N . ALA A 1 115 ? 0.735 0.473 1.956 1.00 87.25 115 ALA A N 1
ATOM 892 C CA . ALA A 1 115 ? -0.576 -0.065 2.293 1.00 87.25 115 ALA A CA 1
ATOM 893 C C . ALA A 1 115 ? -1.523 1.049 2.758 1.00 87.25 115 ALA A C 1
ATOM 895 O O . ALA A 1 115 ? -2.681 1.043 2.347 1.00 87.25 115 ALA A O 1
ATOM 896 N N . ILE A 1 116 ? -1.021 2.043 3.504 1.00 88.75 116 ILE A N 1
ATOM 897 C CA . ILE A 1 116 ? -1.778 3.255 3.860 1.00 88.75 116 ILE A CA 1
ATOM 898 C C . ILE A 1 116 ? -2.232 3.986 2.593 1.00 88.75 116 ILE A C 1
ATOM 900 O O . ILE A 1 116 ? -3.425 4.197 2.407 1.00 88.75 116 ILE A O 1
ATOM 904 N N . ILE A 1 117 ? -1.300 4.323 1.695 1.00 89.31 117 ILE A N 1
ATOM 905 C CA . ILE A 1 117 ? -1.599 5.098 0.479 1.00 89.31 117 ILE A CA 1
ATOM 906 C C . ILE A 1 117 ? -2.618 4.370 -0.407 1.00 89.31 117 ILE A C 1
ATOM 908 O O . ILE A 1 117 ? -3.588 4.975 -0.855 1.00 89.31 117 ILE A O 1
ATOM 912 N N . LEU A 1 118 ? -2.414 3.075 -0.669 1.00 88.50 118 LEU A N 1
ATOM 913 C CA . LEU A 1 118 ? -3.297 2.305 -1.549 1.00 88.50 118 LEU A CA 1
ATOM 914 C C . LEU A 1 118 ? -4.686 2.098 -0.944 1.00 88.50 118 LEU A C 1
ATOM 916 O O . LEU A 1 118 ? -5.678 2.192 -1.663 1.00 88.50 118 LEU A O 1
ATOM 920 N N . SER A 1 119 ? -4.764 1.847 0.362 1.00 88.06 119 SER A N 1
ATOM 921 C CA . SER A 1 119 ? -6.045 1.674 1.053 1.00 88.06 119 SER A CA 1
ATOM 922 C C . SER A 1 119 ? -6.810 2.992 1.135 1.00 88.06 119 SER A C 1
ATOM 924 O O . SER A 1 119 ? -8.004 3.008 0.857 1.00 88.06 119 SER A O 1
ATOM 926 N N . TRP A 1 120 ? -6.113 4.103 1.393 1.00 88.38 120 TRP A N 1
ATOM 927 C CA . TRP A 1 120 ? -6.681 5.450 1.344 1.00 88.38 120 TRP A CA 1
ATOM 928 C C . TRP A 1 120 ? -7.245 5.790 -0.041 1.00 88.38 120 TRP A C 1
ATOM 930 O O . TRP A 1 120 ? -8.396 6.203 -0.154 1.00 88.38 120 TRP A O 1
ATOM 940 N N . LEU A 1 121 ? -6.480 5.542 -1.111 1.00 86.94 121 LEU A N 1
ATOM 941 C CA . LEU A 1 121 ? -6.950 5.732 -2.491 1.00 86.94 121 LEU A CA 1
ATOM 942 C C . LEU A 1 121 ? -8.140 4.827 -2.844 1.00 86.94 121 LEU A C 1
ATOM 944 O O . LEU A 1 121 ? -8.969 5.198 -3.673 1.00 86.94 121 LEU A O 1
ATOM 948 N N . GLY A 1 122 ? -8.203 3.639 -2.240 1.00 82.25 122 GLY A N 1
ATOM 949 C CA . GLY A 1 122 ? -9.304 2.688 -2.373 1.00 82.25 122 GLY A CA 1
ATOM 950 C C . GLY A 1 122 ? -10.454 2.907 -1.388 1.00 82.25 122 GLY A C 1
ATOM 951 O O . GLY A 1 122 ? -11.321 2.034 -1.315 1.00 82.25 122 GLY A O 1
ATOM 952 N N . GLU A 1 123 ? -10.441 4.014 -0.634 1.00 85.19 123 GLU A N 1
ATOM 953 C CA . GLU A 1 123 ? -11.449 4.406 0.364 1.00 85.19 123 GLU A CA 1
ATOM 954 C C . GLU A 1 123 ? -11.683 3.334 1.446 1.00 85.19 123 GLU A C 1
ATOM 956 O O . GLU A 1 123 ? -12.765 3.197 2.005 1.00 85.19 123 GLU A O 1
ATOM 961 N N . THR A 1 124 ? -10.672 2.520 1.745 1.00 85.94 124 THR A N 1
ATOM 962 C CA . THR A 1 124 ? -10.746 1.483 2.782 1.00 85.94 124 THR A CA 1
ATOM 963 C C . THR A 1 124 ? -10.180 2.025 4.091 1.00 85.94 124 THR A C 1
ATOM 965 O O . THR A 1 124 ? -9.066 2.552 4.065 1.00 85.94 124 THR A O 1
ATOM 968 N N . PRO A 1 125 ? -10.889 1.892 5.230 1.00 88.38 125 PRO A N 1
ATOM 969 C CA . PRO A 1 125 ? -10.385 2.372 6.509 1.00 88.38 125 PRO A CA 1
ATOM 970 C C . PRO A 1 125 ? -9.070 1.708 6.906 1.00 88.38 125 PRO A C 1
ATOM 972 O O . PRO A 1 125 ? -8.918 0.488 6.778 1.00 88.38 125 PRO A O 1
ATOM 975 N N . VAL A 1 126 ? -8.135 2.517 7.402 1.00 90.44 126 VAL A N 1
ATOM 976 C CA . VAL A 1 126 ? -6.785 2.096 7.773 1.00 90.44 126 VAL A CA 1
ATOM 977 C C . VAL A 1 126 ? -6.493 2.448 9.221 1.00 90.44 126 VAL A C 1
ATOM 979 O O . VAL A 1 126 ? -6.558 3.610 9.617 1.00 90.44 126 VAL A O 1
ATOM 982 N N . PHE A 1 127 ? -6.072 1.446 9.981 1.00 90.62 127 PHE A N 1
ATOM 983 C CA . PHE A 1 127 ? -5.502 1.597 11.312 1.00 90.62 127 PHE A CA 1
ATOM 984 C C . PHE A 1 127 ? -4.005 1.336 11.206 1.00 90.62 127 PHE A C 1
ATOM 986 O O . PHE A 1 127 ? -3.588 0.214 10.909 1.00 90.62 127 PHE A O 1
ATOM 993 N N . PHE A 1 128 ? -3.185 2.369 11.374 1.00 90.50 128 PHE A N 1
ATOM 994 C CA . PHE A 1 128 ? -1.746 2.241 11.190 1.00 90.50 128 PHE A CA 1
ATOM 995 C C . PHE A 1 128 ? -0.972 2.351 12.496 1.00 90.50 128 PHE A C 1
ATOM 997 O O . PHE A 1 128 ? -1.316 3.134 13.379 1.00 90.50 128 PHE A O 1
ATOM 1004 N N . VAL A 1 129 ? 0.091 1.557 12.587 1.00 87.94 129 VAL A N 1
ATOM 1005 C CA . VAL A 1 129 ? 1.025 1.560 13.713 1.00 87.94 129 VAL A CA 1
ATOM 1006 C C . VAL A 1 129 ? 2.344 2.112 13.211 1.00 87.94 129 VAL A C 1
ATOM 1008 O O . VAL A 1 129 ? 2.917 1.578 12.260 1.00 87.94 129 VAL A O 1
ATOM 1011 N N . ASP A 1 130 ? 2.809 3.199 13.816 1.00 83.44 130 ASP A N 1
ATOM 1012 C CA . ASP A 1 130 ? 4.087 3.785 13.436 1.00 83.44 130 ASP A CA 1
ATOM 1013 C C . ASP A 1 130 ? 5.266 3.001 14.017 1.00 83.44 130 ASP A C 1
ATOM 1015 O O . ASP A 1 130 ? 5.161 2.334 15.046 1.00 83.44 130 ASP A O 1
ATOM 1019 N N . ASN A 1 131 ? 6.409 3.082 13.343 1.00 73.38 131 ASN A N 1
ATOM 1020 C CA . ASN A 1 131 ? 7.658 2.555 13.877 1.00 73.38 131 ASN A CA 1
ATOM 1021 C C . ASN A 1 131 ? 8.388 3.623 14.708 1.00 73.38 131 ASN A C 1
ATOM 1023 O O . ASN A 1 131 ? 8.026 4.798 14.700 1.00 73.38 131 ASN A O 1
ATOM 1027 N N . ASN A 1 132 ? 9.482 3.232 15.368 1.00 64.31 132 ASN A N 1
ATOM 1028 C CA . ASN A 1 132 ? 10.291 4.113 16.227 1.00 64.31 132 ASN A CA 1
ATOM 1029 C C . ASN A 1 132 ? 10.819 5.397 15.551 1.00 64.31 132 ASN A C 1
ATOM 1031 O O . ASN A 1 132 ? 11.330 6.278 16.237 1.00 64.31 132 ASN A O 1
ATOM 1035 N N . TYR A 1 133 ? 10.728 5.522 14.225 1.00 67.06 133 TYR A N 1
ATOM 1036 C CA . TYR A 1 133 ? 11.209 6.682 13.475 1.00 67.06 133 TYR A CA 1
ATOM 1037 C C . TYR A 1 133 ? 10.102 7.671 13.082 1.00 67.06 133 TYR A C 1
ATOM 1039 O O . TYR A 1 133 ? 10.383 8.620 12.348 1.00 67.06 133 TYR A O 1
ATOM 1047 N N . ASN A 1 134 ? 8.863 7.465 13.538 1.00 77.38 134 ASN A N 1
ATOM 1048 C CA . ASN A 1 134 ? 7.700 8.306 13.237 1.00 77.38 134 ASN A CA 1
ATOM 1049 C C . ASN A 1 134 ? 7.479 8.560 11.732 1.00 77.38 134 ASN A C 1
ATOM 1051 O O . ASN A 1 134 ? 6.993 9.615 11.312 1.00 77.38 134 ASN A O 1
ATOM 1055 N N . LYS A 1 135 ? 7.919 7.625 10.880 1.00 81.44 135 LYS A N 1
ATOM 1056 C CA . LYS A 1 135 ? 7.935 7.818 9.422 1.00 81.44 135 LYS A CA 1
ATOM 1057 C C . LYS A 1 135 ? 6.512 7.920 8.878 1.00 81.44 135 LYS A C 1
ATOM 1059 O O . LYS A 1 135 ? 6.269 8.716 7.970 1.00 81.44 135 LYS A O 1
ATOM 1064 N N . LEU A 1 136 ? 5.588 7.122 9.413 1.00 83.69 136 LEU A N 1
ATOM 1065 C CA . LEU A 1 136 ? 4.207 7.087 8.936 1.00 83.69 136 LEU A CA 1
ATOM 1066 C C . LEU A 1 136 ? 3.437 8.309 9.421 1.00 83.69 136 LEU A C 1
ATOM 1068 O O . LEU A 1 136 ? 2.779 8.963 8.617 1.00 83.69 136 LEU A O 1
ATOM 1072 N N . SER A 1 137 ? 3.585 8.673 10.693 1.00 84.31 137 SER A N 1
ATOM 1073 C CA . SER A 1 137 ? 2.930 9.842 11.279 1.00 84.31 137 SER A CA 1
ATOM 1074 C C . SER A 1 137 ? 3.397 11.127 10.612 1.00 84.31 137 SER A C 1
ATOM 1076 O 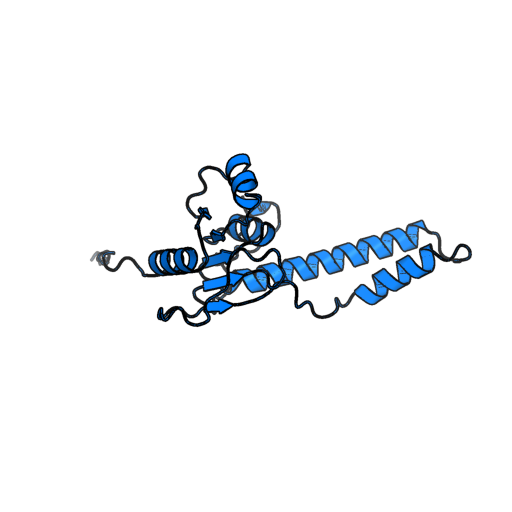O . SER A 1 137 ? 2.565 11.959 10.268 1.00 84.31 137 SER A O 1
ATOM 1078 N N . ASN A 1 138 ? 4.698 11.268 10.328 1.00 86.31 138 ASN A N 1
ATOM 1079 C CA . ASN A 1 138 ? 5.215 12.429 9.598 1.00 86.31 138 ASN A CA 1
ATOM 1080 C C . ASN A 1 138 ? 4.606 12.540 8.195 1.00 86.31 138 ASN A C 1
ATOM 1082 O O . ASN A 1 138 ? 4.254 13.635 7.758 1.00 86.31 138 ASN A O 1
ATOM 1086 N N . PHE A 1 139 ? 4.458 11.416 7.487 1.00 88.62 139 PHE A N 1
ATOM 1087 C CA . PHE A 1 139 ? 3.817 11.402 6.174 1.00 88.62 139 PHE A CA 1
ATOM 1088 C C . PHE A 1 139 ? 2.333 11.777 6.264 1.00 88.62 139 PHE A C 1
ATOM 1090 O O . PHE A 1 139 ? 1.882 12.654 5.529 1.00 88.62 139 PHE A O 1
ATOM 1097 N N . VAL A 1 140 ? 1.588 11.145 7.175 1.00 87.25 140 VAL A N 1
ATOM 1098 C CA . VAL A 1 140 ? 0.153 11.394 7.356 1.00 87.25 140 VAL A CA 1
ATOM 1099 C C . VAL A 1 140 ? -0.095 12.843 7.766 1.00 87.25 140 VAL A C 1
ATOM 1101 O O . VAL A 1 140 ? -0.897 13.505 7.123 1.00 87.25 140 VAL A O 1
ATOM 1104 N N . ALA A 1 141 ? 0.651 13.375 8.734 1.00 88.06 141 ALA A N 1
ATOM 1105 C CA . ALA A 1 141 ? 0.528 14.768 9.165 1.00 88.06 141 ALA A CA 1
ATOM 1106 C C . ALA A 1 141 ? 0.866 15.771 8.050 1.00 88.06 141 ALA A C 1
ATOM 1108 O O . ALA A 1 141 ? 0.292 16.853 7.992 1.00 88.06 141 ALA A O 1
ATOM 1109 N N . SER A 1 142 ? 1.790 15.424 7.150 1.00 89.31 142 SER A N 1
ATOM 1110 C CA . SER A 1 142 ? 2.188 16.326 6.063 1.00 89.31 142 SER A CA 1
ATOM 1111 C C . SER A 1 142 ? 1.188 16.353 4.906 1.00 89.31 142 SER A C 1
ATOM 1113 O O . SER A 1 142 ? 1.045 17.384 4.253 1.00 89.31 142 SER A O 1
ATOM 1115 N N . TRP A 1 143 ? 0.535 15.223 4.608 1.00 87.44 143 TRP A N 1
ATOM 1116 C CA . TRP A 1 143 ? -0.197 15.046 3.345 1.00 87.44 143 TRP A CA 1
ATOM 1117 C C . TRP A 1 143 ? -1.650 14.605 3.496 1.00 87.44 143 TRP A C 1
ATOM 1119 O O . TRP A 1 143 ? -2.447 14.855 2.596 1.00 87.44 143 TRP A O 1
ATOM 1129 N N . LEU A 1 144 ? -1.988 13.923 4.587 1.00 86.50 144 LEU A N 1
ATOM 1130 C CA . LEU A 1 144 ? -3.279 13.262 4.804 1.00 86.50 144 LEU A CA 1
ATOM 1131 C C . LEU A 1 144 ? -3.957 13.719 6.101 1.00 86.50 144 LEU A C 1
ATOM 1133 O O . LEU A 1 144 ? -4.861 13.038 6.598 1.00 86.50 144 LEU A O 1
ATOM 1137 N N . ASP A 1 145 ? -3.529 14.859 6.640 1.00 78.50 145 ASP A N 1
ATOM 1138 C CA . ASP A 1 145 ? -4.104 15.432 7.845 1.00 78.50 145 ASP A CA 1
ATOM 1139 C C . ASP A 1 145 ? -5.611 15.653 7.645 1.00 78.50 145 ASP A C 1
ATOM 1141 O O . ASP A 1 145 ? -6.041 16.160 6.606 1.00 78.50 145 ASP A O 1
ATOM 1145 N N . ASN A 1 146 ? -6.420 15.260 8.632 1.00 78.56 146 ASN A N 1
ATOM 1146 C CA . ASN A 1 146 ? -7.894 15.273 8.597 1.00 78.56 146 ASN A CA 1
ATOM 1147 C C . ASN A 1 146 ? -8.582 14.181 7.751 1.00 78.56 146 ASN A C 1
ATOM 1149 O O . ASN A 1 146 ? -9.758 14.318 7.410 1.00 78.56 146 ASN A O 1
ATOM 1153 N N . THR A 1 147 ? -7.907 13.072 7.437 1.00 82.94 147 THR A N 1
ATOM 1154 C CA . THR A 1 147 ? -8.572 11.908 6.821 1.00 82.94 147 THR A CA 1
ATOM 1155 C C . THR A 1 147 ? -9.281 11.062 7.896 1.00 82.94 147 THR A C 1
ATOM 1157 O O . THR A 1 147 ? -8.598 10.421 8.693 1.00 82.94 147 THR A O 1
ATOM 1160 N N . PRO A 1 148 ? -10.630 11.000 7.934 1.00 79.38 148 PRO A N 1
ATOM 1161 C CA . PRO A 1 148 ? -11.372 10.398 9.052 1.00 79.38 148 PRO A CA 1
ATOM 1162 C C . PRO A 1 148 ? -11.210 8.877 9.163 1.00 79.38 148 PRO A C 1
ATOM 1164 O O . PRO A 1 148 ? -11.328 8.319 10.251 1.00 79.38 148 PRO A O 1
ATOM 1167 N N . ASP A 1 149 ? -10.928 8.204 8.049 1.00 85.69 149 ASP A N 1
ATOM 1168 C CA . ASP A 1 149 ? -10.753 6.752 7.996 1.00 85.69 149 ASP A CA 1
ATOM 1169 C C . ASP A 1 149 ? -9.273 6.327 8.084 1.00 85.69 149 ASP A C 1
ATOM 1171 O O . ASP A 1 149 ? -8.940 5.186 7.771 1.00 85.69 149 ASP A O 1
ATOM 1175 N N . LEU A 1 150 ? -8.383 7.231 8.514 1.00 89.12 150 LEU A N 1
ATOM 1176 C CA . LEU A 1 150 ? -6.963 6.967 8.749 1.00 89.12 150 LEU A CA 1
ATOM 1177 C C . LEU A 1 150 ? -6.635 7.199 10.229 1.00 89.12 150 LEU A C 1
ATOM 1179 O O . LEU A 1 150 ? -6.511 8.334 10.687 1.00 89.12 150 LEU A O 1
ATOM 1183 N N . VAL A 1 151 ? -6.501 6.120 10.994 1.00 89.94 151 VAL A N 1
ATOM 1184 C CA . VAL A 1 151 ? -6.355 6.181 12.453 1.00 89.94 151 VAL A CA 1
ATOM 1185 C C . VAL A 1 151 ? -4.968 5.703 12.860 1.00 89.94 151 VAL A C 1
ATOM 1187 O O . VAL A 1 151 ? -4.573 4.581 12.550 1.00 89.94 151 VAL A O 1
ATOM 1190 N N . HIS A 1 152 ? -4.239 6.546 13.587 1.00 90.12 152 HIS A N 1
ATOM 1191 C CA . HIS A 1 152 ? -2.982 6.163 14.224 1.00 90.12 152 HIS A CA 1
ATOM 1192 C C . HIS A 1 152 ? -3.245 5.365 15.511 1.00 90.12 152 HIS A C 1
ATOM 1194 O O . HIS A 1 152 ? -4.113 5.732 16.312 1.00 90.12 152 HIS A O 1
ATOM 1200 N N . CYS A 1 153 ? -2.479 4.297 15.723 1.00 88.19 153 CYS A N 1
ATOM 1201 C CA . CYS A 1 153 ? -2.522 3.448 16.912 1.00 88.19 153 CYS A CA 1
ATOM 1202 C C . CYS A 1 153 ? -1.106 3.231 17.456 1.00 88.19 153 CYS A C 1
ATOM 1204 O O . CYS A 1 153 ? -0.154 3.094 16.690 1.00 88.19 153 CYS A O 1
ATOM 1206 N N . ALA A 1 154 ? -0.960 3.158 18.780 1.00 84.19 154 ALA A N 1
ATOM 1207 C CA . ALA A 1 154 ? 0.339 2.985 19.424 1.00 84.19 154 ALA A CA 1
ATOM 1208 C C . ALA A 1 154 ? 0.905 1.569 19.239 1.00 84.19 154 ALA A C 1
ATOM 1210 O O . ALA A 1 154 ? 2.115 1.367 19.294 1.00 84.19 154 ALA A O 1
ATOM 1211 N N . ASN A 1 155 ? 0.040 0.569 19.053 1.00 82.94 155 ASN A N 1
ATOM 1212 C CA . ASN A 1 155 ? 0.440 -0.816 18.828 1.00 82.94 155 ASN A CA 1
ATOM 1213 C C . ASN A 1 155 ? -0.621 -1.596 18.033 1.00 82.94 155 ASN A C 1
ATOM 1215 O O . ASN A 1 155 ? -1.761 -1.158 17.871 1.00 82.94 155 ASN A O 1
ATOM 1219 N N . PHE A 1 156 ? -0.247 -2.787 17.553 1.00 80.38 156 PHE A N 1
ATOM 1220 C CA . PHE A 1 156 ? -1.140 -3.646 16.766 1.00 80.38 156 PHE A CA 1
ATOM 1221 C C . PHE A 1 156 ? -2.362 -4.147 17.548 1.00 80.38 156 PHE A C 1
ATOM 1223 O O . PHE A 1 156 ? -3.392 -4.402 16.933 1.00 80.38 156 PHE A O 1
ATOM 1230 N N . SER A 1 157 ? -2.277 -4.284 18.875 1.00 79.75 157 SER A N 1
ATOM 1231 C CA . SER A 1 157 ? -3.424 -4.708 19.690 1.00 79.75 157 SER A CA 1
ATOM 1232 C C . SER A 1 157 ? -4.512 -3.637 19.693 1.00 79.75 157 SER A C 1
ATOM 1234 O O . SER A 1 157 ? -5.665 -3.939 19.407 1.00 79.75 157 SER A O 1
ATOM 1236 N N . GLU A 1 158 ? -4.129 -2.383 19.940 1.00 83.50 158 GLU A N 1
ATOM 1237 C CA . GLU A 1 158 ? -5.026 -1.225 19.877 1.00 83.50 158 GLU A CA 1
ATOM 1238 C C . GLU A 1 158 ? -5.609 -1.048 18.469 1.00 83.50 158 GLU A C 1
ATOM 1240 O O . GLU A 1 158 ? -6.801 -0.796 18.311 1.00 83.50 158 GLU A O 1
ATOM 1245 N N . ALA A 1 159 ? -4.785 -1.231 17.431 1.00 85.81 159 ALA A N 1
ATOM 1246 C CA . ALA A 1 159 ? -5.244 -1.141 16.048 1.00 85.81 159 ALA A CA 1
ATOM 1247 C C . ALA A 1 159 ? -6.327 -2.180 15.722 1.00 85.81 159 ALA A C 1
ATOM 1249 O O . ALA A 1 159 ? -7.287 -1.866 15.023 1.00 85.81 159 ALA A O 1
ATOM 1250 N N . LEU A 1 160 ? -6.194 -3.405 16.241 1.00 82.12 160 LEU A N 1
ATOM 1251 C CA . LEU A 1 160 ? -7.179 -4.470 16.047 1.00 82.12 160 LEU A CA 1
ATOM 1252 C C . LEU A 1 160 ? -8.464 -4.249 16.839 1.00 82.12 160 LEU A C 1
ATOM 1254 O O . LEU A 1 160 ? -9.541 -4.557 16.336 1.00 82.12 160 LEU A O 1
ATOM 1258 N N . GLU A 1 161 ? -8.360 -3.714 18.051 1.00 83.75 161 GLU A N 1
ATOM 1259 C CA . GLU A 1 161 ? -9.519 -3.363 18.870 1.00 83.75 161 GLU A CA 1
ATOM 1260 C C . GLU A 1 161 ? -10.361 -2.285 18.180 1.00 83.75 161 GLU A C 1
ATOM 1262 O O . GLU A 1 161 ? -11.534 -2.518 17.889 1.00 83.75 161 GLU A O 1
ATOM 1267 N N . ARG A 1 162 ? -9.739 -1.167 17.781 1.00 84.56 162 ARG A N 1
ATOM 1268 C CA . ARG A 1 162 ? -10.425 -0.078 17.065 1.00 84.56 162 ARG A CA 1
ATOM 1269 C C . ARG A 1 162 ? -10.960 -0.504 15.696 1.00 84.56 162 ARG A C 1
ATOM 1271 O O . ARG A 1 162 ? -12.021 -0.048 15.268 1.00 84.56 162 ARG A O 1
ATOM 1278 N N . ALA A 1 163 ? -10.247 -1.394 15.005 1.00 85.06 163 ALA A N 1
ATOM 1279 C CA . ALA A 1 163 ? -10.737 -2.022 13.782 1.00 85.06 163 ALA A CA 1
ATOM 1280 C C . ALA A 1 163 ? -12.011 -2.840 14.040 1.00 85.06 163 ALA A C 1
ATOM 1282 O O . ALA A 1 163 ? -12.977 -2.716 13.288 1.00 85.06 163 ALA A O 1
ATOM 1283 N N . GLY A 1 164 ? -12.029 -3.628 15.118 1.00 80.00 164 GLY A N 1
ATOM 1284 C CA . GLY A 1 164 ? -13.196 -4.390 15.556 1.00 80.00 164 GLY A CA 1
ATOM 1285 C C . GLY A 1 164 ? -14.381 -3.499 15.931 1.00 80.00 164 GLY A C 1
ATOM 1286 O O . GLY A 1 164 ? -15.499 -3.793 15.525 1.00 80.00 164 GLY A O 1
ATOM 1287 N N . GLU A 1 165 ? -14.150 -2.382 16.624 1.00 82.94 165 GLU A N 1
ATOM 1288 C CA . GLU A 1 165 ? -15.192 -1.396 16.954 1.00 82.94 165 GLU A CA 1
ATOM 1289 C C . GLU A 1 165 ? -15.818 -0.769 15.705 1.00 82.94 165 GLU A C 1
ATOM 1291 O O . GLU A 1 165 ? -17.035 -0.649 15.616 1.00 82.94 165 GLU A O 1
ATOM 1296 N N . LYS A 1 166 ? -15.002 -0.412 14.706 1.00 80.81 166 LYS A N 1
ATOM 1297 C CA . LYS A 1 166 ? -15.479 0.141 13.426 1.00 80.81 166 LYS A CA 1
ATOM 1298 C C . LYS A 1 166 ? -16.291 -0.881 12.616 1.00 80.81 166 LYS A C 1
ATOM 1300 O O . LYS A 1 166 ? -17.121 -0.490 11.799 1.00 80.81 166 LYS A O 1
ATOM 1305 N N . MET A 1 167 ? -16.021 -2.175 12.803 1.00 73.56 167 MET A N 1
ATOM 1306 C CA . MET A 1 167 ? -16.726 -3.280 12.143 1.00 73.56 167 MET A CA 1
ATOM 1307 C C . MET A 1 167 ? -17.977 -3.733 12.870 1.00 73.56 167 MET A C 1
ATOM 1309 O O . MET A 1 167 ? -18.904 -4.204 12.213 1.00 73.56 167 MET A O 1
ATOM 1313 N N . ALA A 1 168 ? -17.979 -3.655 14.201 1.00 65.56 168 ALA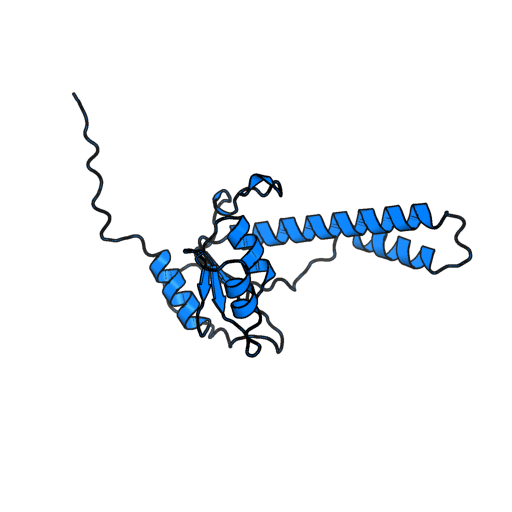 A N 1
ATOM 1314 C CA . ALA A 1 168 ? -19.147 -3.934 15.005 1.00 65.56 168 ALA A CA 1
ATOM 1315 C C . ALA A 1 168 ? -20.227 -2.951 14.539 1.00 65.56 168 ALA A C 1
ATOM 1317 O O . ALA A 1 168 ? -20.067 -1.743 14.719 1.00 65.56 168 ALA A O 1
ATOM 1318 N N . PRO A 1 169 ? -21.281 -3.426 13.852 1.00 52.25 169 PRO A N 1
ATOM 1319 C CA . PRO A 1 169 ? -22.305 -2.526 13.364 1.00 52.25 169 PRO A CA 1
ATOM 1320 C C . PRO A 1 169 ? -22.874 -1.786 14.568 1.00 52.25 169 PRO A C 1
ATOM 1322 O O . PRO A 1 169 ? -23.011 -2.386 15.636 1.00 52.25 169 PRO A O 1
ATOM 1325 N N . ASP A 1 170 ? -23.223 -0.513 14.381 1.00 45.31 170 ASP A N 1
ATOM 1326 C CA . ASP A 1 170 ? -24.073 0.221 15.307 1.00 45.31 170 ASP A CA 1
ATOM 1327 C C . ASP A 1 170 ? -25.243 -0.686 15.716 1.00 45.31 170 ASP A C 1
ATOM 1329 O O . ASP A 1 170 ? -26.257 -0.784 15.023 1.00 45.31 170 ASP A O 1
ATOM 1333 N N . SER A 1 171 ? -25.152 -1.319 16.886 1.00 45.62 171 SER A N 1
ATOM 1334 C CA . SER A 1 171 ? -26.267 -2.030 17.515 1.00 45.62 171 SER A CA 1
ATOM 1335 C C . SER A 1 171 ? -27.385 -1.059 17.928 1.00 45.62 171 SER A C 1
ATOM 1337 O O . SER A 1 171 ? -28.376 -1.466 18.524 1.00 45.62 171 SER A O 1
ATOM 1339 N N . ASN A 1 172 ? -27.218 0.227 17.601 1.00 41.28 172 ASN A N 1
ATOM 1340 C CA . ASN A 1 172 ? -28.140 1.332 17.797 1.00 41.28 172 ASN A CA 1
ATOM 1341 C C . ASN A 1 172 ? -28.676 1.935 16.486 1.00 41.28 172 ASN A C 1
ATOM 1343 O O . ASN A 1 172 ? -29.396 2.935 16.532 1.00 41.28 172 ASN A O 1
ATOM 1347 N N . ALA A 1 173 ? -28.379 1.355 15.317 1.00 42.53 173 ALA A N 1
ATOM 1348 C CA . ALA A 1 173 ? -29.035 1.756 14.077 1.00 42.53 173 ALA A CA 1
ATOM 1349 C C . ALA A 1 173 ? -30.493 1.266 14.096 1.00 42.53 173 ALA A C 1
ATOM 1351 O O . ALA A 1 173 ? -30.816 0.163 13.657 1.00 42.53 173 ALA A O 1
ATOM 1352 N N . ILE A 1 174 ? -31.373 2.104 14.650 1.00 39.91 174 ILE A N 1
ATOM 1353 C CA . ILE A 1 174 ? -32.831 1.956 14.623 1.00 39.91 174 ILE A CA 1
ATOM 1354 C C . ILE A 1 174 ? -33.242 1.566 13.193 1.00 39.91 174 ILE A C 1
ATOM 1356 O O . ILE A 1 174 ? -32.873 2.282 12.252 1.00 39.91 174 ILE A O 1
ATOM 1360 N N . PRO A 1 175 ? -33.994 0.468 12.986 1.00 39.41 175 PRO A N 1
ATOM 1361 C CA . PRO A 1 175 ? -34.452 0.112 11.655 1.00 39.41 175 PRO A CA 1
ATOM 1362 C C . PRO A 1 175 ? -35.303 1.269 11.135 1.00 39.41 175 PRO A C 1
ATOM 1364 O O . PRO A 1 175 ? -36.348 1.586 11.709 1.00 39.41 175 PRO A O 1
ATOM 1367 N N . ARG A 1 176 ? -34.842 1.931 10.064 1.00 43.56 176 ARG A N 1
ATOM 1368 C CA . ARG A 1 176 ? -35.662 2.902 9.337 1.00 43.56 176 ARG A CA 1
ATOM 1369 C C . ARG A 1 176 ? -36.910 2.153 8.904 1.00 43.56 176 ARG A C 1
ATOM 1371 O O . ARG A 1 176 ? -36.833 1.281 8.041 1.00 43.56 176 ARG A O 1
ATOM 1378 N N . GLN A 1 177 ? -38.029 2.451 9.560 1.00 41.22 177 GLN A N 1
ATOM 1379 C CA . GLN A 1 177 ? -39.308 1.877 9.199 1.00 41.22 177 GLN A CA 1
ATOM 1380 C C . GLN A 1 177 ? -39.542 2.154 7.721 1.00 41.22 177 GLN A C 1
ATOM 1382 O O . GLN A 1 177 ? -39.547 3.302 7.272 1.00 41.22 177 GLN A O 1
ATOM 1387 N N . ILE A 1 178 ? -39.665 1.072 6.964 1.00 45.69 178 ILE A N 1
ATOM 1388 C CA . ILE A 1 178 ? -40.068 1.112 5.572 1.00 45.69 178 ILE A CA 1
ATOM 1389 C C . ILE A 1 178 ? -41.520 1.581 5.607 1.00 45.69 178 ILE A C 1
ATOM 1391 O O . ILE A 1 178 ? -42.423 0.811 5.921 1.00 45.69 178 ILE A O 1
ATOM 1395 N N . SER A 1 179 ? -41.720 2.876 5.369 1.00 44.59 179 SER A N 1
ATOM 1396 C CA . SER A 1 179 ? -43.032 3.473 5.154 1.00 44.59 179 SER A CA 1
ATOM 1397 C C . SER A 1 179 ? -43.611 2.871 3.880 1.00 44.59 179 SER A C 1
ATOM 1399 O O . SER A 1 179 ? -43.339 3.343 2.777 1.00 44.59 179 SER A O 1
ATOM 1401 N N . THR A 1 180 ? -44.385 1.801 4.021 1.00 52.34 180 THR A N 1
ATOM 1402 C CA . THR A 1 180 ? -45.304 1.344 2.982 1.00 52.34 180 THR A CA 1
ATOM 1403 C C . THR A 1 180 ? -46.384 2.410 2.827 1.00 52.34 180 THR A C 1
ATOM 1405 O O . THR A 1 180 ? -47.279 2.513 3.666 1.00 52.34 180 THR A O 1
ATOM 1408 N N . CYS A 1 181 ? -46.260 3.244 1.796 1.00 41.16 181 CYS A N 1
ATOM 1409 C CA . CYS A 1 181 ? -47.353 4.112 1.368 1.00 41.16 181 CYS A CA 1
ATOM 1410 C C . CYS A 1 181 ? -48.442 3.278 0.660 1.00 41.16 181 CYS A C 1
ATOM 1412 O O . CYS A 1 181 ? -48.091 2.293 0.004 1.00 41.16 181 CYS A O 1
ATOM 1414 N N . PRO A 1 182 ? -49.726 3.651 0.827 1.00 61.88 182 PRO A N 1
ATOM 1415 C CA . PRO A 1 182 ? -50.888 2.929 0.303 1.00 61.88 182 PRO A CA 1
ATOM 1416 C C . PRO A 1 182 ? -51.078 3.064 -1.213 1.00 61.88 182 PRO A C 1
ATOM 1418 O O . PRO A 1 182 ? -50.612 4.075 -1.789 1.00 61.88 182 PRO A O 1
#

Secondary structure (DSSP, 8-state):
-GGGTT---GGGS---EEEEEE---STT-SS---S----S--EEEE-TT-----TTHHHHHHHHHHHT-TT-SS-HHHHHHHHHHHHHHHHHHHHHHHHHHHTTEEEEEES-HHHHHHHHHTT--EEEE--TT-HHHHHHHHH-TT-TTEEEESSHHHHHHHHHHHHS--TT----------

Organism: Thiobacillus denitrificans (NCBI:txid36861)

pLDDT: mean 71.89, std 15.41, range [34.62, 90.62]

Radius of gyration: 21.27 Å; chains: 1; bounding box: 81×32×52 Å